Protein AF-A0A955ELM1-F1 (afdb_monomer_lite)

Structure (mmCIF, N/CA/C/O backbone):
data_AF-A0A955ELM1-F1
#
_entry.id   AF-A0A955ELM1-F1
#
loop_
_atom_site.group_PDB
_atom_site.id
_atom_site.type_symbol
_atom_site.label_atom_id
_atom_site.label_alt_id
_atom_site.label_comp_id
_atom_site.label_asym_id
_atom_site.label_entity_id
_atom_site.label_seq_id
_atom_site.pdbx_PDB_ins_code
_atom_site.Cartn_x
_atom_site.Cartn_y
_atom_site.Cartn_z
_atom_site.occupancy
_atom_site.B_iso_or_equiv
_atom_site.auth_seq_id
_atom_site.auth_comp_id
_atom_site.auth_asym_id
_atom_site.auth_atom_id
_atom_site.pdbx_PDB_model_num
ATOM 1 N N . MET A 1 1 ? 19.747 2.680 -19.026 1.00 42.38 1 MET A N 1
ATOM 2 C CA . MET A 1 1 ? 20.712 3.058 -20.076 1.00 42.38 1 MET A CA 1
ATOM 3 C C . MET A 1 1 ? 20.045 4.127 -20.916 1.00 42.38 1 MET A C 1
ATOM 5 O O . MET A 1 1 ? 18.876 3.960 -21.229 1.00 42.38 1 MET A O 1
ATOM 9 N N . THR A 1 2 ? 20.718 5.247 -21.159 1.00 47.44 2 THR A N 1
ATOM 10 C CA . THR A 1 2 ? 20.258 6.296 -22.078 1.00 47.44 2 THR A CA 1
ATOM 11 C C . THR A 1 2 ? 20.419 5.785 -23.504 1.00 47.44 2 THR A C 1
ATOM 13 O O . THR A 1 2 ? 21.464 5.227 -23.826 1.00 47.44 2 THR A O 1
ATOM 16 N N . ASP A 1 3 ? 19.377 5.920 -24.318 1.00 61.31 3 ASP A N 1
ATOM 17 C CA . ASP A 1 3 ? 19.417 5.550 -25.731 1.00 61.31 3 ASP A CA 1
ATOM 18 C C . ASP A 1 3 ? 20.364 6.505 -26.473 1.00 61.31 3 ASP A C 1
ATOM 20 O O . ASP A 1 3 ? 20.187 7.721 -26.412 1.00 61.31 3 ASP A O 1
ATOM 24 N N . THR A 1 4 ? 21.424 5.969 -27.081 1.00 76.25 4 THR A N 1
ATOM 25 C CA . THR A 1 4 ? 22.452 6.740 -27.807 1.00 76.25 4 THR A CA 1
ATOM 26 C C . THR A 1 4 ? 22.270 6.673 -29.321 1.00 76.25 4 THR A C 1
ATOM 28 O O . THR A 1 4 ? 23.166 7.087 -30.057 1.00 76.25 4 THR A O 1
ATOM 31 N N . ARG A 1 5 ? 21.164 6.090 -29.794 1.00 80.56 5 ARG A N 1
ATOM 32 C CA . ARG A 1 5 ? 20.888 5.910 -31.221 1.00 80.56 5 ARG A CA 1
ATOM 33 C C . ARG A 1 5 ? 20.635 7.246 -31.898 1.00 80.56 5 ARG A C 1
ATOM 35 O O . ARG A 1 5 ? 20.198 8.206 -31.266 1.00 80.56 5 ARG A O 1
ATOM 42 N N . LYS A 1 6 ? 20.940 7.330 -33.190 1.00 82.31 6 LYS A N 1
ATOM 43 C CA . LYS A 1 6 ? 20.709 8.553 -33.957 1.00 82.31 6 LYS A CA 1
ATOM 44 C C . LYS A 1 6 ? 19.212 8.728 -34.231 1.00 82.31 6 LYS A C 1
ATOM 46 O O . LYS A 1 6 ? 18.570 7.810 -34.729 1.00 82.31 6 LYS A O 1
ATOM 51 N N . HIS A 1 7 ? 18.692 9.919 -33.946 1.00 88.94 7 HIS A N 1
ATOM 52 C CA . HIS A 1 7 ? 17.336 10.342 -34.303 1.00 88.94 7 HIS A CA 1
ATOM 53 C C . HIS A 1 7 ? 17.409 11.305 -35.492 1.00 88.94 7 HIS A C 1
ATOM 55 O O . HIS A 1 7 ? 18.304 12.155 -35.552 1.00 88.94 7 HIS A O 1
ATOM 61 N N . TRP A 1 8 ? 16.489 11.187 -36.442 1.00 89.25 8 TRP A N 1
ATOM 62 C CA . TRP A 1 8 ? 16.302 12.150 -37.530 1.00 89.25 8 TRP A CA 1
ATOM 63 C C . TRP A 1 8 ? 14.837 12.186 -37.960 1.00 89.25 8 TRP A C 1
ATOM 65 O O . TRP A 1 8 ? 14.063 11.320 -37.581 1.00 89.25 8 TRP A O 1
ATOM 75 N N . PHE A 1 9 ? 14.448 13.177 -38.756 1.00 88.69 9 PHE A N 1
ATOM 76 C CA . PHE A 1 9 ? 13.111 13.240 -39.347 1.00 88.69 9 PHE A CA 1
ATOM 77 C C . PHE A 1 9 ? 13.196 12.936 -40.841 1.00 88.69 9 PHE A C 1
ATOM 79 O O . PHE A 1 9 ? 14.159 13.346 -41.496 1.00 88.69 9 PHE A O 1
ATOM 86 N N . ASN A 1 10 ? 12.231 12.186 -41.372 1.00 89.50 10 ASN A N 1
ATOM 87 C CA . ASN A 1 10 ? 12.103 11.978 -42.814 1.00 89.50 10 ASN A CA 1
ATOM 88 C C . ASN A 1 10 ? 11.398 13.174 -43.490 1.00 89.50 10 ASN A C 1
ATOM 90 O O . ASN A 1 10 ? 10.998 14.134 -42.830 1.00 89.50 10 ASN A O 1
ATOM 94 N N . GLU A 1 11 ? 11.249 13.117 -44.815 1.00 82.38 11 GLU A N 1
ATOM 95 C CA . GLU A 1 11 ? 10.622 14.185 -45.613 1.00 82.38 11 GLU A CA 1
ATOM 96 C C . GLU A 1 11 ? 9.140 14.422 -45.261 1.00 82.38 11 GLU A C 1
ATOM 98 O O . GLU A 1 11 ? 8.646 15.535 -45.424 1.00 82.38 11 GLU A O 1
ATOM 103 N N . ASP A 1 12 ? 8.467 13.418 -44.689 1.00 86.81 12 ASP A N 1
ATOM 104 C CA . ASP A 1 12 ? 7.080 13.494 -44.213 1.00 86.81 12 ASP A CA 1
ATOM 105 C C . ASP A 1 12 ? 6.961 14.003 -42.761 1.00 86.81 12 ASP A C 1
ATOM 107 O O . ASP A 1 12 ? 5.866 14.059 -42.199 1.00 86.81 12 ASP A O 1
ATOM 111 N N . GLY A 1 13 ? 8.081 14.362 -42.121 1.00 78.69 13 GLY A N 1
ATOM 112 C CA . GLY A 1 13 ? 8.113 14.838 -40.736 1.00 78.69 13 GLY A CA 1
ATOM 113 C C . GLY A 1 13 ? 7.933 13.742 -39.679 1.00 78.69 13 GLY A C 1
ATOM 114 O O . GLY A 1 13 ? 7.675 14.055 -38.517 1.00 78.69 13 GLY A O 1
ATOM 115 N N . LEU A 1 14 ? 8.080 12.467 -40.048 1.00 81.25 14 LEU A N 1
ATOM 116 C CA . LEU A 1 14 ? 8.086 11.339 -39.118 1.00 81.25 14 LEU A CA 1
ATOM 117 C C . LEU A 1 14 ? 9.474 11.163 -38.498 1.00 81.25 14 LEU A C 1
A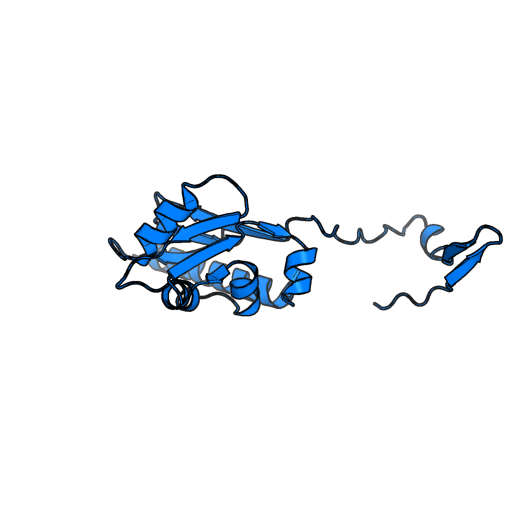TOM 119 O O . LEU A 1 14 ? 10.489 11.178 -39.199 1.00 81.25 14 LEU A O 1
ATOM 123 N N . GLU A 1 15 ? 9.509 10.977 -37.179 1.00 84.81 15 GLU A N 1
ATOM 124 C CA . GLU A 1 15 ? 10.741 10.678 -36.452 1.00 84.81 15 GLU A CA 1
ATOM 125 C C . GLU A 1 15 ? 11.203 9.250 -36.765 1.00 84.81 15 GLU A C 1
ATOM 127 O O . GLU A 1 15 ? 10.486 8.271 -36.562 1.00 84.81 15 GLU A O 1
ATOM 132 N N . MET A 1 16 ? 12.430 9.148 -37.254 1.00 86.44 16 MET A N 1
ATOM 133 C CA . MET A 1 16 ? 13.142 7.920 -37.552 1.00 86.44 16 MET A CA 1
ATOM 134 C C . MET A 1 16 ? 14.264 7.745 -36.529 1.00 86.44 16 MET A C 1
ATOM 136 O O . MET A 1 16 ? 15.009 8.680 -36.227 1.00 86.44 16 MET A O 1
ATOM 140 N N . ILE A 1 17 ? 14.401 6.525 -36.018 1.00 86.19 17 ILE A N 1
ATOM 141 C CA . ILE A 1 17 ? 15.444 6.149 -35.062 1.00 86.19 17 ILE A CA 1
ATOM 142 C C . ILE A 1 17 ? 16.315 5.087 -35.723 1.00 86.19 17 ILE A C 1
ATOM 144 O O . ILE A 1 17 ? 15.804 4.190 -36.396 1.00 86.19 17 ILE A O 1
ATOM 148 N N . GLU A 1 18 ? 17.630 5.186 -35.535 1.00 79.88 18 GLU A N 1
ATOM 149 C CA . GLU A 1 18 ? 18.580 4.187 -36.014 1.00 79.88 18 GLU A CA 1
ATOM 150 C C . GLU A 1 18 ? 18.144 2.783 -35.556 1.00 79.88 18 GLU A C 1
ATOM 152 O O . GLU A 1 18 ? 17.851 2.591 -34.366 1.00 79.88 18 GLU A O 1
ATOM 157 N N . PRO A 1 19 ? 18.065 1.796 -36.471 1.00 73.00 19 PRO A N 1
ATOM 158 C CA . PRO A 1 19 ? 17.741 0.429 -36.090 1.00 73.00 19 PRO A CA 1
ATOM 159 C C . PRO A 1 19 ? 18.754 -0.045 -35.051 1.00 73.00 19 PRO A C 1
ATOM 161 O O . PRO A 1 19 ? 19.952 0.195 -35.202 1.00 73.00 19 PRO A O 1
ATOM 164 N N . ASP A 1 20 ? 18.302 -0.705 -33.984 1.00 70.00 20 ASP A N 1
ATOM 165 C CA . ASP A 1 20 ? 19.255 -1.226 -33.007 1.00 70.00 20 ASP A CA 1
ATOM 166 C C . ASP A 1 20 ? 20.079 -2.340 -33.687 1.00 70.00 20 ASP A C 1
ATOM 168 O O . ASP A 1 20 ? 19.501 -3.317 -34.175 1.00 70.00 20 ASP A O 1
ATOM 172 N N . PRO A 1 21 ? 21.419 -2.209 -33.748 1.00 66.44 21 PRO A N 1
ATOM 173 C CA . PRO A 1 21 ? 22.286 -3.116 -34.501 1.00 66.44 21 PRO A CA 1
ATOM 174 C C . PRO A 1 21 ? 22.220 -4.565 -34.002 1.00 66.44 21 PRO A C 1
ATOM 176 O O . PRO A 1 21 ? 22.676 -5.479 -34.687 1.00 66.44 21 PRO A O 1
ATOM 179 N N . ARG A 1 22 ? 21.632 -4.800 -32.824 1.00 67.81 22 ARG A N 1
ATOM 180 C CA . ARG A 1 22 ? 21.413 -6.131 -32.256 1.00 67.81 22 ARG A CA 1
ATOM 181 C C . ARG A 1 22 ? 20.220 -6.868 -32.871 1.00 67.81 22 ARG A C 1
ATOM 183 O O . ARG A 1 22 ? 20.159 -8.080 -32.740 1.00 67.81 22 ARG A O 1
ATOM 190 N N . TRP A 1 23 ? 19.330 -6.194 -33.603 1.00 61.62 23 TRP A N 1
ATOM 191 C CA . TRP A 1 23 ? 18.161 -6.818 -34.247 1.00 61.62 23 TRP A CA 1
ATOM 192 C C . TRP A 1 23 ? 18.517 -7.757 -35.413 1.00 61.62 23 TRP A C 1
ATOM 194 O O . TRP A 1 23 ? 17.666 -8.515 -35.865 1.00 61.62 23 TRP A O 1
ATOM 204 N N . GLY A 1 24 ? 19.766 -7.731 -35.892 1.00 63.59 24 GLY A N 1
ATOM 205 C CA . GLY A 1 24 ? 20.301 -8.712 -36.845 1.00 63.59 24 GLY A CA 1
ATOM 206 C C . GLY A 1 24 ? 20.970 -9.930 -36.194 1.00 63.59 24 GLY A C 1
ATOM 207 O O . GLY A 1 24 ? 21.440 -10.809 -36.912 1.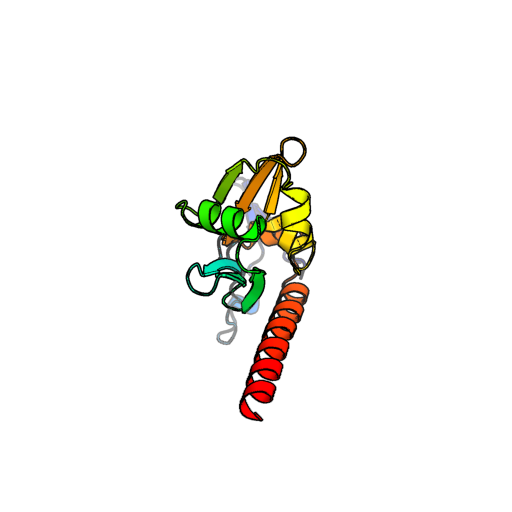00 63.59 24 GLY A O 1
ATOM 208 N N . ASN A 1 25 ? 21.056 -9.979 -34.860 1.00 68.50 25 ASN A N 1
ATOM 209 C CA . ASN A 1 25 ? 21.654 -11.093 -34.132 1.00 68.50 25 ASN A CA 1
ATOM 210 C C . ASN A 1 25 ? 20.563 -12.124 -33.771 1.00 68.50 25 ASN A C 1
ATOM 212 O O . ASN A 1 25 ? 19.659 -11.779 -33.011 1.00 68.50 25 ASN A O 1
ATOM 216 N N . PRO A 1 26 ? 20.635 -13.375 -34.263 1.00 63.25 26 PRO A N 1
ATOM 217 C CA . PRO A 1 26 ? 19.648 -14.412 -33.952 1.00 63.25 26 PRO A CA 1
ATOM 218 C C . PRO A 1 26 ? 19.600 -14.797 -32.464 1.00 63.25 26 PRO A C 1
ATOM 220 O O . PRO A 1 26 ? 18.587 -15.326 -32.021 1.00 63.25 26 PRO A O 1
ATOM 223 N N . ASP A 1 27 ? 20.648 -14.483 -31.695 1.00 66.94 27 ASP A N 1
ATOM 224 C CA . ASP A 1 27 ? 20.716 -14.720 -30.246 1.00 66.94 27 ASP A CA 1
ATOM 225 C C . ASP A 1 27 ? 20.301 -13.488 -29.414 1.00 66.94 27 ASP A C 1
ATOM 227 O O . ASP A 1 27 ? 20.419 -13.480 -28.186 1.00 66.94 27 ASP A O 1
ATOM 231 N N . TYR A 1 28 ? 19.864 -12.401 -30.061 1.00 59.16 28 TYR A N 1
ATOM 232 C CA . TYR A 1 28 ? 19.354 -11.227 -29.362 1.00 59.16 28 TYR A CA 1
ATOM 233 C C . TYR A 1 28 ? 17.868 -11.396 -29.062 1.00 59.16 28 TYR A C 1
ATOM 235 O O . TYR A 1 28 ? 17.010 -11.118 -29.897 1.00 59.16 28 TYR A O 1
ATOM 243 N N . GLU A 1 29 ? 17.562 -11.791 -27.831 1.00 57.69 29 GLU A N 1
ATOM 244 C CA . GLU A 1 29 ? 16.235 -11.573 -27.269 1.00 57.69 29 GLU A CA 1
ATOM 245 C C . GLU A 1 29 ? 16.144 -10.100 -26.836 1.00 57.69 29 GLU A C 1
ATOM 247 O O . GLU A 1 29 ? 16.928 -9.661 -25.980 1.00 57.69 29 GLU A O 1
ATOM 252 N N . PRO A 1 30 ? 15.237 -9.293 -27.422 1.00 56.06 30 PRO A N 1
ATOM 253 C CA . PRO A 1 30 ? 14.988 -7.959 -26.913 1.00 56.06 30 PRO A CA 1
ATOM 254 C C . PRO A 1 30 ? 14.586 -8.102 -25.449 1.00 56.06 30 PRO A C 1
ATOM 256 O O . PRO A 1 30 ? 13.654 -8.834 -25.126 1.00 56.06 30 PRO A O 1
ATOM 259 N N . VAL A 1 31 ? 15.284 -7.406 -24.552 1.00 57.78 31 VAL A N 1
ATOM 260 C CA . VAL A 1 31 ? 14.807 -7.286 -23.174 1.00 57.78 31 VAL A CA 1
ATOM 261 C C . VAL A 1 31 ? 13.490 -6.529 -23.265 1.00 57.78 31 VAL A C 1
ATOM 263 O O . VAL A 1 31 ? 13.512 -5.318 -23.502 1.00 57.78 31 VAL A O 1
ATOM 266 N N . GLU A 1 32 ? 12.367 -7.243 -23.147 1.00 58.75 32 GLU A N 1
ATOM 267 C CA . GLU A 1 32 ? 11.039 -6.639 -23.124 1.00 58.75 32 GLU A CA 1
ATOM 268 C C . GLU A 1 32 ? 11.059 -5.531 -22.075 1.00 58.75 32 GLU A C 1
ATOM 270 O O . GLU A 1 32 ? 11.288 -5.759 -20.881 1.00 58.75 32 GLU A O 1
ATOM 275 N N . GLN A 1 33 ? 10.937 -4.290 -22.546 1.00 60.81 33 GLN A N 1
ATOM 276 C CA . GLN A 1 33 ? 10.814 -3.174 -21.632 1.00 60.81 33 GLN A CA 1
ATOM 277 C C . GLN A 1 33 ? 9.446 -3.314 -20.964 1.00 60.81 33 GLN A C 1
ATOM 279 O O . GLN A 1 33 ? 8.462 -3.465 -21.686 1.00 60.81 33 GLN A O 1
ATOM 284 N N . PRO A 1 34 ? 9.372 -3.263 -19.623 1.00 62.72 34 PRO A N 1
ATOM 285 C CA . PRO A 1 34 ? 8.099 -3.365 -18.929 1.00 62.72 34 PRO A CA 1
ATOM 286 C C . PRO A 1 34 ? 7.136 -2.314 -19.477 1.00 62.72 34 PRO A C 1
ATOM 288 O O . PRO A 1 34 ? 7.499 -1.132 -19.576 1.00 62.72 34 PRO A O 1
ATOM 291 N N . HIS A 1 35 ? 5.927 -2.732 -19.830 1.00 71.81 35 HIS A N 1
ATOM 292 C CA . HIS A 1 35 ? 4.893 -1.810 -20.256 1.00 71.81 35 HIS A CA 1
ATOM 293 C C . HIS A 1 35 ? 4.505 -0.896 -19.082 1.00 71.81 35 HIS A C 1
ATOM 295 O O . HIS A 1 35 ? 4.531 -1.302 -17.918 1.00 71.81 35 HIS A O 1
ATOM 301 N N . PRO A 1 36 ? 4.152 0.374 -19.350 1.00 70.44 36 PRO A N 1
ATOM 302 C CA . PRO A 1 36 ? 3.793 1.325 -18.298 1.00 70.44 36 PRO A CA 1
ATOM 303 C C . PRO A 1 36 ? 2.596 0.862 -17.458 1.00 70.44 36 PRO A C 1
ATOM 305 O O . PRO A 1 36 ? 2.540 1.196 -16.271 1.00 70.44 36 PRO A O 1
ATOM 308 N N . ASP A 1 37 ? 1.707 0.069 -18.057 1.00 80.50 37 ASP A N 1
ATOM 309 C CA . ASP A 1 37 ? 0.504 -0.492 -17.440 1.00 80.50 37 ASP A CA 1
ATOM 310 C C . ASP A 1 37 ? 0.749 -1.833 -16.735 1.00 80.50 37 ASP A C 1
ATOM 312 O O . ASP A 1 37 ? -0.154 -2.353 -16.077 1.00 80.50 37 ASP A O 1
ATOM 316 N N . ASP A 1 38 ? 1.971 -2.375 -16.804 1.00 83.69 38 ASP A N 1
ATOM 317 C CA . ASP A 1 38 ? 2.311 -3.602 -16.092 1.00 83.69 38 ASP A CA 1
ATOM 318 C C . ASP A 1 38 ? 2.120 -3.400 -14.591 1.00 83.69 38 ASP A C 1
ATOM 320 O O . ASP A 1 38 ? 2.623 -2.445 -13.982 1.00 83.69 38 ASP A O 1
ATOM 324 N N . ILE A 1 39 ? 1.392 -4.331 -13.979 1.00 87.38 39 ILE A N 1
ATOM 325 C CA . ILE A 1 39 ? 1.166 -4.346 -12.539 1.00 87.38 39 ILE A CA 1
ATOM 326 C C . ILE A 1 39 ? 2.479 -4.722 -11.857 1.00 87.38 39 ILE A C 1
ATOM 328 O O . ILE A 1 39 ? 2.932 -5.862 -11.924 1.00 87.38 39 ILE A O 1
ATOM 332 N N . VAL A 1 40 ? 3.072 -3.765 -11.149 1.00 89.62 40 VAL A N 1
ATOM 333 C CA . VAL A 1 40 ? 4.329 -3.976 -10.422 1.00 89.62 40 VAL A CA 1
ATOM 334 C C . VAL A 1 40 ? 4.050 -4.428 -8.993 1.00 89.62 40 VAL A C 1
ATOM 336 O O . VAL A 1 40 ? 4.693 -5.343 -8.472 1.00 89.62 40 VAL A O 1
ATOM 339 N N . TYR A 1 41 ? 3.068 -3.794 -8.347 1.00 91.88 41 TYR A N 1
ATOM 340 C CA . TYR A 1 41 ? 2.691 -4.115 -6.975 1.00 91.88 41 TYR A CA 1
ATOM 341 C C . TYR A 1 41 ? 1.180 -4.144 -6.796 1.00 91.88 41 TYR A C 1
ATOM 343 O O . TYR A 1 41 ? 0.461 -3.285 -7.303 1.00 91.88 41 TYR A O 1
ATOM 351 N N . LYS A 1 42 ? 0.725 -5.102 -5.996 1.00 93.44 42 LYS A N 1
ATOM 352 C CA . LYS A 1 42 ? -0.655 -5.283 -5.578 1.00 93.44 42 LYS A CA 1
ATOM 353 C C . LYS A 1 42 ? -0.744 -5.221 -4.060 1.00 93.44 42 LYS A C 1
ATOM 355 O O . LYS A 1 42 ? 0.035 -5.867 -3.355 1.00 93.44 42 LYS A O 1
ATOM 360 N N . LEU A 1 43 ? -1.681 -4.428 -3.570 1.00 93.50 43 LEU A N 1
ATOM 361 C CA . LEU A 1 43 ? -2.030 -4.316 -2.168 1.00 93.50 43 LEU A CA 1
ATOM 362 C C . LEU A 1 43 ? -3.375 -5.007 -1.952 1.00 93.50 43 LEU A C 1
ATOM 364 O O . LEU A 1 43 ? -4.386 -4.606 -2.525 1.00 93.50 43 LEU A O 1
ATOM 368 N N . ASP A 1 44 ? -3.376 -6.016 -1.095 1.00 91.88 44 ASP A N 1
ATOM 369 C CA . ASP A 1 44 ? -4.550 -6.806 -0.748 1.00 91.88 44 ASP A CA 1
ATOM 370 C C . ASP A 1 44 ? -4.827 -6.693 0.754 1.00 91.88 44 ASP A C 1
ATOM 372 O O . ASP A 1 44 ? -3.916 -6.478 1.559 1.00 91.88 44 ASP A O 1
ATOM 376 N N . TYR A 1 45 ? -6.084 -6.875 1.142 1.00 90.81 45 TYR A N 1
ATOM 377 C CA . TYR A 1 45 ? -6.485 -7.016 2.537 1.00 90.81 45 TYR A CA 1
ATOM 378 C C . TYR A 1 45 ? -7.200 -8.351 2.705 1.00 90.81 45 TYR A C 1
ATOM 380 O O . TYR A 1 45 ? -8.112 -8.678 1.950 1.00 90.81 45 TYR A O 1
ATOM 388 N N . ASP A 1 46 ? -6.742 -9.127 3.676 1.00 87.50 46 ASP A N 1
ATOM 389 C CA . ASP A 1 46 ? -7.341 -10.394 4.069 1.00 87.50 46 ASP A CA 1
ATOM 390 C C . ASP A 1 46 ? -8.230 -10.128 5.283 1.00 87.50 46 ASP A C 1
ATOM 392 O O . ASP A 1 46 ? -7.707 -9.815 6.353 1.00 87.50 46 ASP A O 1
ATOM 396 N N . SER A 1 47 ? -9.551 -10.184 5.103 1.00 83.44 47 SER A N 1
ATOM 397 C CA . SER A 1 47 ? -10.522 -9.875 6.159 1.00 83.44 47 SER A CA 1
ATOM 398 C C . SER A 1 47 ? -10.576 -10.940 7.246 1.00 83.44 47 SER A C 1
ATOM 400 O O . SER A 1 47 ? -10.813 -10.610 8.404 1.00 83.44 47 SER A O 1
ATOM 402 N N . ASP A 1 48 ? -10.321 -12.199 6.894 1.00 83.69 48 ASP A N 1
ATOM 403 C CA . ASP A 1 48 ? -10.408 -13.317 7.834 1.00 83.69 48 ASP A CA 1
ATOM 404 C C . ASP A 1 48 ? -9.194 -13.317 8.763 1.00 83.69 48 ASP A C 1
ATOM 406 O O . ASP A 1 48 ? -9.311 -13.479 9.979 1.00 83.69 48 ASP A O 1
ATOM 410 N N . LEU A 1 49 ? -8.011 -13.075 8.190 1.00 84.19 49 LEU A N 1
ATOM 411 C CA . LEU A 1 49 ? -6.756 -12.994 8.936 1.00 84.19 49 LEU A CA 1
ATOM 412 C C . LEU A 1 49 ? -6.444 -11.581 9.444 1.00 84.19 49 LEU A C 1
ATOM 414 O O . LEU A 1 49 ? -5.550 -11.416 10.274 1.00 84.19 49 LEU A O 1
ATOM 418 N N . ARG A 1 50 ? -7.176 -10.567 8.971 1.00 86.19 50 ARG A N 1
ATOM 419 C CA . ARG A 1 50 ? -7.030 -9.142 9.319 1.00 86.19 50 ARG A CA 1
ATOM 420 C C . ARG A 1 50 ? -5.609 -8.642 9.070 1.00 86.19 50 ARG A C 1
ATOM 422 O O . ARG A 1 50 ? -4.971 -8.032 9.935 1.00 86.19 50 ARG A O 1
ATOM 429 N N . TYR A 1 51 ? -5.103 -8.919 7.866 1.00 89.75 51 TYR A N 1
ATOM 430 C CA . TYR A 1 51 ? -3.765 -8.534 7.411 1.00 89.75 51 TYR A CA 1
ATOM 431 C C . TYR A 1 51 ? -3.825 -7.673 6.157 1.00 89.75 51 TYR A C 1
ATOM 433 O O . TYR A 1 51 ? -4.523 -7.995 5.198 1.00 89.75 51 TYR A O 1
ATOM 441 N N . LEU A 1 52 ? -2.994 -6.634 6.130 1.00 89.44 52 LEU A N 1
ATOM 442 C CA . LEU A 1 52 ? -2.660 -5.931 4.898 1.00 89.44 52 LEU A CA 1
ATOM 443 C C . LEU A 1 52 ? -1.456 -6.621 4.248 1.00 89.44 52 LEU A C 1
ATOM 445 O O . LEU A 1 52 ? -0.453 -6.875 4.925 1.00 89.44 52 LEU A O 1
ATOM 449 N N . LYS A 1 53 ? -1.541 -6.911 2.949 1.00 91.44 53 LYS A N 1
ATOM 450 C CA . LYS A 1 53 ? -0.526 -7.641 2.184 1.00 91.44 53 LYS A CA 1
ATOM 451 C C . LYS A 1 53 ? -0.057 -6.841 0.970 1.00 91.44 53 LYS A C 1
ATOM 453 O O . LYS A 1 53 ? -0.867 -6.241 0.278 1.00 91.44 53 LYS A O 1
ATOM 458 N N . LEU A 1 54 ? 1.238 -6.898 0.684 1.00 91.06 54 LEU A N 1
ATOM 459 C CA . LEU A 1 54 ? 1.878 -6.399 -0.533 1.00 91.06 54 LEU A CA 1
ATOM 460 C C . LEU A 1 54 ? 2.408 -7.592 -1.329 1.00 91.06 54 LEU A C 1
ATOM 462 O O . LEU A 1 54 ? 3.260 -8.318 -0.820 1.00 91.06 54 LEU A O 1
ATOM 466 N N . ASN A 1 55 ? 1.932 -7.806 -2.557 1.00 90.00 55 ASN A N 1
ATOM 467 C CA . ASN A 1 55 ? 2.282 -8.966 -3.388 1.00 90.00 55 ASN A CA 1
ATOM 468 C C . ASN A 1 55 ? 2.246 -10.275 -2.579 1.00 90.00 55 ASN A C 1
ATOM 470 O O . ASN A 1 55 ? 3.193 -11.053 -2.621 1.00 90.00 55 ASN A O 1
ATOM 474 N N . THR A 1 56 ? 1.175 -10.491 -1.801 1.00 84.88 56 THR A N 1
ATOM 475 C CA . THR A 1 56 ? 0.960 -11.616 -0.858 1.00 84.88 56 THR A CA 1
ATOM 476 C C . THR A 1 56 ? 1.732 -11.587 0.473 1.00 84.88 56 THR A C 1
ATOM 478 O O . THR A 1 56 ? 1.368 -12.321 1.394 1.00 84.88 56 THR A O 1
ATOM 481 N N . PHE A 1 57 ? 2.723 -10.711 0.650 1.00 85.31 57 PHE A N 1
ATOM 482 C CA . PHE A 1 57 ? 3.488 -10.602 1.897 1.00 85.31 57 PHE A CA 1
ATOM 483 C C . PHE A 1 57 ? 2.816 -9.676 2.902 1.00 85.31 57 PHE A C 1
ATOM 485 O O . PHE A 1 57 ? 2.467 -8.551 2.568 1.00 85.31 57 PHE A O 1
ATOM 492 N N . VAL A 1 58 ? 2.679 -10.115 4.154 1.00 87.81 58 VAL A N 1
ATOM 493 C CA . VAL A 1 58 ? 2.085 -9.295 5.220 1.00 87.81 58 VAL A CA 1
ATOM 494 C C . VAL A 1 58 ? 2.958 -8.067 5.493 1.00 87.81 58 VAL A C 1
ATOM 496 O O . VAL A 1 58 ? 4.143 -8.193 5.802 1.00 87.81 58 VAL A O 1
ATOM 499 N N . VAL A 1 59 ? 2.354 -6.883 5.395 1.00 88.50 59 VAL A N 1
ATOM 500 C CA . VAL A 1 59 ? 2.993 -5.579 5.652 1.00 88.50 59 VAL A CA 1
ATOM 501 C C . VAL A 1 59 ? 2.446 -4.887 6.896 1.00 88.50 59 VAL A C 1
ATOM 503 O O . VAL A 1 59 ? 3.111 -4.028 7.469 1.00 88.50 59 VAL A O 1
ATOM 506 N N . GLN A 1 60 ? 1.246 -5.276 7.332 1.00 86.94 60 GLN A N 1
ATOM 507 C CA . GLN A 1 60 ? 0.646 -4.837 8.585 1.00 86.94 60 GLN A CA 1
ATOM 508 C C . GLN A 1 60 ? -0.257 -5.933 9.137 1.00 86.94 60 GLN A C 1
ATOM 510 O O . GLN A 1 60 ? -1.108 -6.471 8.428 1.00 86.94 60 GLN A O 1
ATOM 515 N N . THR A 1 61 ? -0.106 -6.196 10.431 1.00 85.25 61 THR A N 1
ATOM 516 C CA . THR A 1 61 ? -1.065 -6.969 11.215 1.00 85.25 61 THR A CA 1
ATOM 517 C C . THR A 1 61 ? -1.902 -6.014 12.048 1.00 85.25 61 THR A C 1
ATOM 519 O O . THR A 1 61 ? -1.358 -5.124 12.712 1.00 85.25 61 THR A O 1
ATOM 522 N N . PHE A 1 62 ? -3.220 -6.177 12.008 1.00 82.69 62 PHE A N 1
ATOM 523 C CA . PHE A 1 62 ? -4.123 -5.379 12.822 1.00 82.69 62 PHE A CA 1
ATOM 524 C C . PHE A 1 62 ? -4.416 -6.064 14.158 1.00 82.69 62 PHE A C 1
ATOM 526 O O . PHE A 1 62 ? -4.502 -7.287 14.255 1.00 82.69 62 PHE A O 1
ATOM 533 N N . GLN A 1 63 ? -4.569 -5.263 15.212 1.00 75.25 63 GLN A N 1
ATOM 534 C CA . GLN A 1 63 ? -5.029 -5.749 16.514 1.00 75.25 63 GLN A CA 1
ATOM 535 C C . GLN A 1 63 ? -6.557 -5.835 16.518 1.00 75.25 63 GLN A C 1
ATOM 537 O O . GLN A 1 63 ? -7.219 -5.021 15.867 1.00 75.25 63 GLN A O 1
ATOM 542 N N . PHE A 1 64 ? -7.120 -6.819 17.232 1.00 66.81 64 PHE A N 1
ATOM 543 C CA . PHE A 1 64 ? -8.567 -6.936 17.474 1.00 66.81 64 PHE A CA 1
ATOM 544 C C . PHE A 1 64 ? -9.176 -5.590 17.884 1.00 66.81 64 PHE A C 1
ATOM 546 O O . PHE A 1 64 ? -8.623 -4.883 18.718 1.00 66.81 64 PHE A O 1
ATOM 553 N N . GLU A 1 65 ? -10.255 -5.216 17.185 1.00 72.88 65 GLU A N 1
ATOM 554 C CA . GLU A 1 65 ? -11.061 -4.007 17.415 1.00 72.88 65 GLU A CA 1
ATOM 555 C C . GLU A 1 65 ? -10.379 -2.652 17.153 1.00 72.88 65 GLU A C 1
ATOM 557 O O . GLU A 1 65 ? -10.999 -1.605 17.361 1.00 72.88 65 GLU A O 1
ATOM 562 N N . SER A 1 66 ? -9.143 -2.632 16.640 1.00 79.56 66 SER A N 1
ATOM 563 C CA . SER A 1 66 ? -8.464 -1.371 16.323 1.00 79.56 66 SER A CA 1
ATOM 564 C C . SER A 1 66 ? -9.236 -0.552 15.275 1.00 79.56 66 SER A C 1
ATOM 566 O O . SER A 1 66 ? -9.776 -1.093 14.311 1.00 79.56 66 SER A O 1
ATOM 568 N N . HIS A 1 67 ? -9.260 0.778 15.418 1.00 82.62 67 HIS A N 1
ATOM 569 C CA . HIS A 1 67 ? -9.916 1.654 14.436 1.00 82.62 67 HIS A CA 1
ATOM 570 C C . HIS A 1 67 ? -9.331 1.509 13.026 1.00 82.62 67 HIS A C 1
ATOM 572 O O . HIS A 1 67 ? -10.069 1.605 12.050 1.00 82.62 67 HIS A O 1
ATOM 578 N N . ALA A 1 68 ? -8.021 1.265 12.918 1.00 83.94 68 ALA A N 1
ATOM 579 C CA . ALA A 1 68 ? -7.367 1.043 11.635 1.00 83.94 68 ALA A CA 1
ATOM 580 C C . ALA A 1 68 ? -7.916 -0.207 10.934 1.00 83.94 68 ALA A C 1
ATOM 582 O O . ALA A 1 68 ? -8.168 -0.155 9.739 1.00 83.94 68 ALA A O 1
ATOM 583 N N . ASP A 1 69 ? -8.166 -1.287 11.675 1.00 86.12 69 ASP A N 1
ATOM 584 C CA . ASP A 1 69 ? -8.761 -2.497 11.109 1.00 86.12 69 ASP A CA 1
ATOM 585 C C . ASP A 1 69 ? -10.125 -2.229 10.472 1.00 86.12 69 ASP A C 1
ATOM 587 O O . ASP A 1 69 ? -10.311 -2.505 9.295 1.00 86.12 69 ASP A O 1
ATOM 591 N N . LYS A 1 70 ? -11.038 -1.592 11.217 1.00 87.56 70 LYS A N 1
ATOM 592 C CA . LYS A 1 70 ? -12.385 -1.256 10.723 1.00 87.56 70 LYS A CA 1
ATOM 593 C C . LYS A 1 70 ? -12.329 -0.392 9.461 1.00 87.56 70 LYS A C 1
ATOM 595 O O . LYS A 1 70 ? -13.073 -0.622 8.516 1.00 87.56 70 LYS A O 1
ATOM 600 N N . VAL A 1 71 ? -11.406 0.573 9.440 1.00 88.88 71 VAL A N 1
ATOM 601 C CA . VAL A 1 71 ? -11.136 1.441 8.284 1.00 88.88 71 VAL A CA 1
ATOM 602 C C . VAL A 1 71 ? -10.691 0.616 7.073 1.00 88.88 71 VAL A C 1
ATOM 604 O O . VAL A 1 71 ? -11.206 0.825 5.979 1.00 88.88 71 VAL A O 1
ATOM 607 N N . PHE A 1 72 ? -9.742 -0.307 7.239 1.00 89.00 72 PHE A N 1
ATOM 608 C CA . PHE A 1 72 ? -9.251 -1.137 6.137 1.00 89.00 72 PHE A CA 1
ATOM 609 C C . PHE A 1 72 ? -10.285 -2.167 5.673 1.00 89.00 72 PHE A C 1
ATOM 611 O O . PHE A 1 72 ? -10.426 -2.371 4.470 1.00 89.00 72 PHE A O 1
ATOM 618 N N . GLU A 1 73 ? -11.053 -2.749 6.588 1.00 89.00 73 GLU A N 1
ATOM 619 C CA . GLU A 1 73 ? -12.144 -3.664 6.265 1.00 89.00 73 GLU A CA 1
ATOM 620 C C . GLU A 1 73 ? -13.225 -2.973 5.421 1.00 89.00 73 GLU A C 1
ATOM 622 O O . GLU A 1 73 ? -13.619 -3.483 4.373 1.00 89.00 73 GLU A O 1
ATOM 627 N N . GLU A 1 74 ? -13.670 -1.783 5.829 1.00 89.81 74 GLU A N 1
ATOM 628 C CA . GLU A 1 74 ? -14.645 -0.987 5.076 1.00 89.81 74 GLU A CA 1
ATOM 629 C C . GLU A 1 74 ? -14.094 -0.554 3.714 1.00 89.81 74 GLU A C 1
ATOM 631 O O . GLU A 1 74 ? -14.760 -0.691 2.688 1.00 89.81 74 GLU A O 1
ATOM 636 N N . LEU A 1 75 ? -12.850 -0.073 3.691 1.00 90.75 75 LEU A N 1
ATOM 637 C CA . LEU A 1 75 ? -12.188 0.365 2.471 1.00 90.75 75 LEU A CA 1
ATOM 638 C C . LEU A 1 75 ? -12.079 -0.773 1.453 1.00 90.75 75 LEU A C 1
ATOM 640 O O . LEU A 1 75 ? -12.361 -0.559 0.278 1.00 90.75 75 LEU A O 1
ATOM 644 N N . PHE A 1 76 ? -11.669 -1.973 1.873 1.00 89.88 76 PHE A N 1
ATOM 645 C CA . PHE A 1 76 ? -11.419 -3.084 0.954 1.00 89.88 76 PHE A CA 1
ATOM 646 C C . PHE A 1 76 ? -12.679 -3.851 0.536 1.00 89.88 76 PHE A C 1
ATOM 648 O O . PHE A 1 76 ? -12.597 -4.572 -0.459 1.00 89.88 76 PHE A O 1
ATOM 655 N N . LYS A 1 77 ? -13.832 -3.618 1.184 1.00 89.56 77 LYS A N 1
ATOM 656 C CA . LYS A 1 77 ? -15.159 -4.039 0.692 1.00 89.56 77 LYS A CA 1
ATOM 657 C C . LYS A 1 77 ? -15.591 -3.312 -0.585 1.00 89.56 77 LYS A C 1
ATOM 659 O O . LYS A 1 77 ? -16.437 -3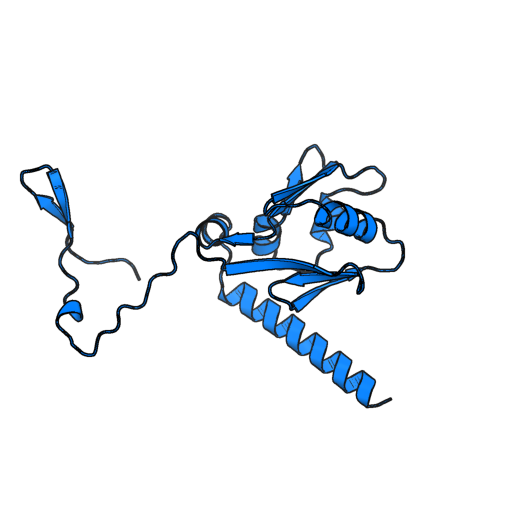.825 -1.307 1.00 89.56 77 LYS A O 1
ATOM 664 N N . GLN A 1 78 ? -15.028 -2.137 -0.875 1.00 89.75 78 GLN A N 1
ATOM 665 C CA . GLN A 1 78 ? -15.298 -1.430 -2.129 1.00 89.75 78 GLN A CA 1
ATOM 666 C C . GLN A 1 78 ? -14.640 -2.149 -3.311 1.00 89.75 78 GLN A C 1
ATOM 668 O O . GLN A 1 78 ? -13.520 -2.656 -3.195 1.00 89.75 78 GLN A O 1
ATOM 673 N N . GLU A 1 79 ? -15.312 -2.154 -4.458 1.00 88.50 79 GLU A N 1
ATOM 674 C CA . GLU A 1 79 ? -14.748 -2.649 -5.713 1.00 88.50 79 GLU A CA 1
ATOM 675 C C . GLU A 1 79 ? -13.820 -1.613 -6.368 1.00 88.50 79 GLU A C 1
ATOM 677 O O . GLU A 1 79 ? -13.877 -0.417 -6.075 1.00 88.50 79 GLU A O 1
ATOM 682 N N . GLY A 1 80 ? -12.959 -2.086 -7.269 1.00 88.19 80 GLY A N 1
ATOM 683 C CA . GLY A 1 80 ? -12.053 -1.247 -8.0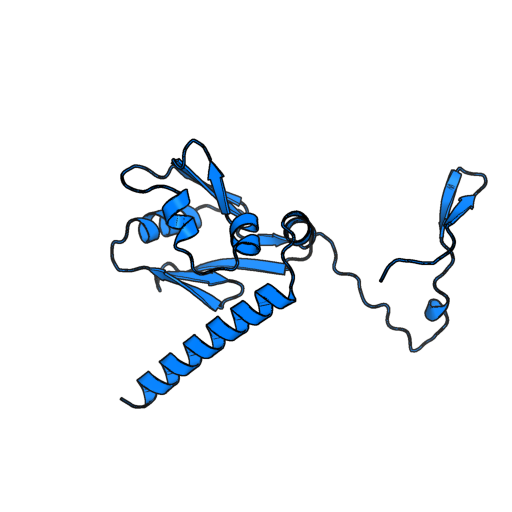51 1.00 88.19 80 GLY A CA 1
ATOM 684 C C . GLY A 1 80 ? -10.640 -1.100 -7.480 1.00 88.19 80 GLY A C 1
ATOM 685 O O . GLY A 1 80 ? -10.324 -1.502 -6.357 1.00 88.19 80 GLY A O 1
ATOM 686 N N . GLU A 1 81 ? -9.770 -0.527 -8.311 1.00 89.88 81 GLU A N 1
ATOM 687 C CA . GLU A 1 81 ? -8.335 -0.367 -8.041 1.00 89.88 81 GLU A CA 1
ATOM 688 C C . GLU A 1 81 ? -8.020 0.856 -7.174 1.00 89.88 81 GLU A C 1
ATOM 690 O O . GLU A 1 81 ? -6.985 0.919 -6.513 1.00 89.88 81 GLU A O 1
ATOM 695 N N . ILE A 1 82 ? -8.919 1.841 -7.161 1.00 92.06 82 ILE A N 1
ATOM 696 C CA . ILE A 1 82 ? -8.800 3.044 -6.342 1.00 92.06 82 ILE A CA 1
ATOM 697 C C . ILE A 1 82 ? -9.998 3.093 -5.406 1.00 92.06 82 ILE A C 1
ATOM 699 O O . ILE A 1 82 ? -11.120 3.376 -5.819 1.00 92.06 82 ILE A O 1
ATOM 703 N N . LYS A 1 83 ? -9.741 2.864 -4.124 1.00 93.69 83 LYS A N 1
ATOM 704 C CA . LYS A 1 83 ? -10.756 2.807 -3.070 1.00 93.69 83 LYS A CA 1
ATOM 705 C C . LYS A 1 83 ? -10.670 4.058 -2.211 1.00 93.69 83 LYS A C 1
ATOM 707 O O . LYS A 1 83 ? -9.574 4.575 -1.986 1.00 93.69 83 LYS A O 1
ATOM 712 N N . THR A 1 84 ? -11.800 4.595 -1.757 1.00 92.81 84 THR A N 1
ATOM 713 C CA . THR A 1 84 ? -11.823 5.853 -0.990 1.00 92.81 84 THR A CA 1
ATOM 714 C C . THR A 1 84 ? -12.830 5.787 0.148 1.00 92.81 84 THR A C 1
ATOM 716 O O . THR A 1 84 ? -13.988 5.451 -0.070 1.00 92.81 84 THR A O 1
ATOM 719 N N . ILE A 1 85 ? -12.425 6.208 1.344 1.00 92.00 85 ILE A N 1
ATOM 720 C CA . ILE A 1 85 ? -13.324 6.361 2.496 1.00 92.00 85 ILE A CA 1
ATOM 721 C C . ILE A 1 85 ? -13.124 7.704 3.198 1.00 92.00 85 ILE A C 1
ATOM 723 O O . ILE A 1 85 ? -12.092 8.374 3.050 1.00 92.00 85 ILE A O 1
ATOM 727 N N . THR A 1 86 ? -14.110 8.051 4.020 1.00 90.19 86 THR A N 1
ATOM 728 C CA . THR A 1 86 ? -13.999 9.120 5.012 1.00 90.19 86 THR A CA 1
ATOM 729 C C . THR A 1 86 ? -13.634 8.505 6.361 1.00 90.19 86 THR A C 1
ATOM 731 O O . THR A 1 86 ? -14.367 7.694 6.909 1.00 90.19 86 THR A O 1
ATOM 734 N N . VAL A 1 87 ? -12.485 8.893 6.902 1.00 87.38 87 VAL A N 1
ATOM 735 C CA . VAL A 1 87 ? -12.028 8.534 8.242 1.00 87.38 87 VAL A CA 1
ATOM 736 C C . VAL A 1 87 ? -12.607 9.533 9.238 1.00 87.38 87 VAL A C 1
ATOM 738 O O . VAL A 1 87 ? -12.334 10.735 9.171 1.00 87.38 87 VAL A O 1
ATOM 741 N N . HIS A 1 88 ? -13.400 9.022 10.174 1.00 83.44 88 HIS A N 1
ATOM 742 C CA . HIS A 1 88 ? -14.016 9.808 11.236 1.00 83.44 88 HIS A CA 1
ATOM 743 C C . HIS A 1 88 ? -13.142 9.836 12.502 1.00 83.44 88 HIS A C 1
ATOM 745 O O . HIS A 1 88 ? -12.428 8.879 12.812 1.00 83.44 88 HIS A O 1
ATOM 751 N N . SER A 1 89 ? -13.220 10.941 13.253 1.00 74.94 89 SER A N 1
ATOM 752 C CA . SER A 1 89 ? -12.547 11.087 14.551 1.00 74.94 89 SER A CA 1
ATOM 753 C C . SER A 1 89 ? -12.924 9.959 15.528 1.00 74.94 89 SER A C 1
ATOM 755 O O . SER A 1 89 ? -14.062 9.492 15.502 1.00 74.94 89 SER A O 1
ATOM 757 N N . PRO A 1 90 ? -12.006 9.549 16.427 1.00 74.25 90 PRO A N 1
ATOM 758 C CA . PRO A 1 90 ? -10.711 10.181 16.713 1.00 74.25 90 PRO A CA 1
ATOM 759 C C . PRO A 1 90 ? -9.577 9.786 15.750 1.00 74.25 90 PRO A C 1
ATOM 761 O O . PRO A 1 90 ? -8.470 10.316 15.861 1.00 74.25 90 PRO A O 1
ATOM 764 N N . ALA A 1 91 ? -9.820 8.869 14.810 1.00 80.38 91 ALA A N 1
ATOM 765 C CA . ALA A 1 91 ? -8.804 8.427 13.868 1.00 80.38 91 ALA A CA 1
ATOM 766 C C . ALA A 1 91 ? -8.497 9.501 12.808 1.00 80.38 91 ALA A C 1
ATOM 768 O O . ALA A 1 91 ? -9.353 10.300 12.431 1.00 80.38 91 ALA A O 1
ATOM 769 N N . LYS A 1 92 ? -7.256 9.507 12.308 1.00 87.12 92 LYS A N 1
ATOM 770 C CA . LYS A 1 92 ? -6.819 10.354 11.189 1.00 87.12 92 LYS A CA 1
ATOM 771 C C . LYS A 1 92 ? -6.167 9.490 10.123 1.00 87.12 92 LYS A C 1
ATOM 773 O O . LYS A 1 92 ? -5.300 8.677 10.447 1.00 87.12 92 LYS A O 1
ATOM 778 N N . ALA A 1 93 ? -6.535 9.707 8.864 1.00 88.56 93 ALA A N 1
ATOM 779 C CA . ALA A 1 93 ? -6.005 8.986 7.711 1.00 88.56 93 ALA A CA 1
ATOM 780 C C . ALA A 1 93 ? -4.467 9.019 7.674 1.00 88.56 93 ALA A C 1
ATOM 782 O O . ALA A 1 93 ? -3.839 7.982 7.485 1.00 88.56 93 ALA A O 1
ATOM 783 N N . ASP A 1 94 ? -3.860 10.176 7.961 1.00 87.75 94 ASP A N 1
ATOM 784 C CA . ASP A 1 94 ? -2.399 10.329 8.008 1.00 87.75 94 ASP A CA 1
ATOM 785 C C . ASP A 1 94 ? -1.746 9.432 9.059 1.00 87.75 94 ASP A C 1
ATOM 787 O O . ASP A 1 94 ? -0.703 8.836 8.810 1.00 87.75 94 ASP A O 1
ATOM 791 N N . VAL A 1 95 ? -2.359 9.314 10.239 1.00 87.88 95 VAL A N 1
ATOM 792 C CA . VAL A 1 95 ? -1.831 8.488 11.334 1.00 87.88 95 VAL A CA 1
ATOM 793 C C . VAL A 1 95 ? -1.943 7.010 10.979 1.00 87.88 95 VAL A C 1
ATOM 795 O O . VAL A 1 95 ? -0.984 6.265 11.161 1.00 87.88 95 VAL A O 1
ATOM 798 N N . ILE A 1 96 ? -3.086 6.597 10.423 1.00 88.00 96 ILE A N 1
ATOM 799 C CA . ILE A 1 96 ? -3.311 5.220 9.971 1.00 88.00 96 ILE A CA 1
ATOM 800 C C . ILE A 1 96 ? -2.250 4.827 8.942 1.00 88.00 96 ILE A C 1
ATOM 802 O O . ILE A 1 96 ? -1.574 3.819 9.119 1.00 88.00 96 ILE A O 1
ATOM 806 N N . VAL A 1 97 ? -2.064 5.648 7.905 1.00 89.38 97 VAL A N 1
ATOM 807 C CA . VAL A 1 97 ? -1.104 5.385 6.827 1.00 89.38 97 VAL A CA 1
ATOM 808 C C . VAL A 1 97 ? 0.327 5.399 7.355 1.00 89.38 97 VAL A C 1
ATOM 810 O O . VAL A 1 97 ? 1.102 4.498 7.041 1.00 89.38 97 VAL A O 1
ATOM 813 N N . ASN A 1 98 ? 0.690 6.375 8.190 1.00 88.69 98 ASN A N 1
ATOM 814 C CA . ASN A 1 98 ? 2.057 6.502 8.691 1.00 88.69 98 ASN A CA 1
ATOM 815 C C . ASN A 1 98 ? 2.494 5.345 9.596 1.00 88.69 98 ASN A C 1
ATOM 817 O O . ASN A 1 98 ? 3.689 5.056 9.642 1.00 88.69 98 ASN A O 1
ATOM 821 N N . ASN A 1 99 ? 1.548 4.673 10.253 1.00 87.69 99 ASN A N 1
ATOM 822 C CA . ASN A 1 99 ? 1.817 3.495 11.073 1.00 87.69 99 ASN A CA 1
ATOM 823 C C . ASN A 1 99 ? 2.058 2.219 10.256 1.00 87.69 99 ASN A C 1
ATOM 825 O O . ASN A 1 99 ? 2.567 1.247 10.809 1.00 87.69 99 ASN A O 1
ATOM 829 N N . ILE A 1 100 ? 1.731 2.204 8.959 1.00 88.25 100 ILE A N 1
ATOM 830 C CA . ILE A 1 100 ? 1.998 1.043 8.111 1.00 88.25 100 ILE A CA 1
ATOM 831 C C . ILE A 1 100 ? 3.494 0.983 7.822 1.00 88.25 100 ILE A C 1
ATOM 833 O O . ILE A 1 100 ? 4.076 1.912 7.249 1.00 88.25 100 ILE A O 1
ATOM 837 N N . ALA A 1 101 ? 4.110 -0.135 8.194 1.00 84.88 101 ALA A N 1
ATOM 838 C CA . ALA A 1 101 ? 5.543 -0.353 8.082 1.00 84.88 101 ALA A CA 1
ATOM 839 C C . ALA A 1 101 ? 5.976 -0.641 6.634 1.00 84.88 101 ALA A C 1
ATOM 841 O O . ALA A 1 101 ? 6.459 -1.729 6.352 1.00 84.88 101 ALA A O 1
ATOM 842 N N . MET A 1 102 ? 5.828 0.323 5.720 1.00 89.44 102 MET A N 1
ATOM 843 C CA . MET A 1 102 ? 6.239 0.243 4.309 1.00 89.44 102 MET A CA 1
ATOM 844 C C . MET A 1 102 ? 7.259 1.332 3.938 1.00 89.44 102 MET A C 1
ATOM 846 O O . MET A 1 102 ? 7.283 2.395 4.568 1.00 89.44 102 MET A O 1
ATOM 850 N N . PRO A 1 103 ? 8.071 1.133 2.878 1.00 91.81 103 PRO A N 1
ATOM 851 C CA . PRO A 1 103 ? 8.921 2.189 2.337 1.00 91.81 103 PRO A CA 1
ATOM 852 C C . PRO A 1 103 ? 8.105 3.440 1.992 1.00 91.81 103 PRO A C 1
ATOM 854 O O . PRO A 1 103 ? 7.094 3.350 1.299 1.00 91.81 103 PRO A O 1
ATOM 857 N N . ILE A 1 104 ? 8.565 4.619 2.427 1.00 91.31 104 ILE A N 1
ATOM 858 C CA . ILE A 1 104 ? 7.805 5.883 2.334 1.00 91.31 104 ILE A CA 1
ATOM 859 C C . ILE A 1 104 ? 7.320 6.164 0.906 1.00 91.31 104 ILE A C 1
ATOM 861 O O . ILE A 1 104 ? 6.176 6.558 0.710 1.00 91.31 104 ILE A O 1
ATOM 865 N N . LYS A 1 105 ? 8.165 5.932 -0.105 1.00 93.25 105 LYS A N 1
ATOM 866 C CA . LYS A 1 105 ? 7.796 6.168 -1.509 1.00 93.25 105 LYS A CA 1
ATOM 867 C C . LYS A 1 105 ? 6.695 5.228 -1.992 1.00 93.25 105 LYS A C 1
ATOM 869 O O . LYS A 1 105 ? 5.770 5.678 -2.655 1.00 93.25 105 LYS A O 1
ATOM 874 N N . LEU A 1 106 ? 6.780 3.947 -1.629 1.00 93.38 106 LEU A N 1
ATOM 875 C CA . LEU A 1 106 ? 5.752 2.958 -1.953 1.00 93.38 106 LEU A CA 1
ATOM 876 C C . LEU A 1 106 ? 4.442 3.296 -1.239 1.00 93.38 106 LEU A C 1
ATOM 878 O O . LEU A 1 106 ? 3.382 3.305 -1.856 1.00 93.38 106 LEU A O 1
ATOM 882 N N . ARG A 1 107 ? 4.528 3.664 0.041 1.00 93.44 107 ARG A N 1
ATOM 883 C CA . ARG A 1 107 ? 3.381 4.118 0.821 1.00 93.44 107 ARG A CA 1
ATOM 884 C C . ARG A 1 107 ? 2.719 5.339 0.188 1.00 93.44 107 ARG A C 1
ATOM 886 O O . ARG A 1 107 ? 1.511 5.343 0.041 1.00 93.44 107 ARG A O 1
ATOM 893 N N . ASN A 1 108 ? 3.479 6.338 -0.247 1.00 92.38 108 ASN A N 1
ATOM 894 C CA . ASN A 1 108 ? 2.913 7.523 -0.901 1.00 92.38 108 ASN A CA 1
ATOM 895 C C . ASN A 1 108 ? 2.358 7.218 -2.304 1.00 92.38 108 ASN A C 1
ATOM 897 O O . ASN A 1 108 ? 1.445 7.900 -2.760 1.00 92.38 108 ASN A O 1
ATOM 901 N N . ALA A 1 109 ? 2.885 6.197 -2.988 1.00 92.88 109 ALA A N 1
ATOM 902 C CA . ALA A 1 109 ? 2.316 5.716 -4.242 1.00 92.88 109 ALA A CA 1
ATOM 903 C C . ALA A 1 109 ? 0.971 5.006 -4.016 1.00 92.88 109 ALA A C 1
ATOM 905 O O . ALA A 1 109 ? 0.052 5.175 -4.812 1.00 92.88 109 ALA A O 1
ATOM 906 N N . MET A 1 110 ? 0.833 4.241 -2.933 1.00 94.25 110 MET A N 1
ATOM 907 C CA . MET A 1 110 ? -0.380 3.477 -2.623 1.00 94.25 110 MET A CA 1
ATOM 908 C C . MET A 1 110 ? -1.440 4.291 -1.889 1.00 94.25 110 MET A C 1
ATOM 910 O O . MET A 1 110 ? -2.623 4.124 -2.145 1.00 94.25 110 MET A O 1
ATOM 914 N N . PHE A 1 111 ? -1.045 5.193 -1.001 1.00 94.06 111 PHE A N 1
ATOM 915 C CA . PHE A 1 111 ? -1.949 5.896 -0.104 1.00 94.06 111 PHE A CA 1
ATOM 916 C C . PHE A 1 111 ? -1.926 7.386 -0.394 1.00 94.06 111 PHE A C 1
ATOM 918 O O . PHE A 1 111 ? -0.874 8.011 -0.505 1.00 94.06 111 PHE A O 1
ATOM 925 N N . THR A 1 112 ? -3.109 7.975 -0.481 1.00 91.50 112 THR A N 1
ATOM 926 C CA . THR A 1 112 ? -3.287 9.419 -0.576 1.00 91.50 112 THR A CA 1
ATOM 927 C C . THR A 1 112 ? -4.229 9.858 0.528 1.00 91.50 112 THR A C 1
ATOM 929 O O . THR A 1 112 ? -5.343 9.350 0.656 1.00 91.50 112 THR A O 1
ATOM 932 N N . THR A 1 113 ? -3.775 10.806 1.336 1.00 89.25 113 THR A N 1
ATOM 933 C CA . THR A 1 113 ? -4.569 11.405 2.400 1.00 89.25 113 THR A CA 1
ATOM 934 C C . THR A 1 113 ? -4.975 12.816 1.993 1.00 89.25 113 THR A C 1
ATOM 936 O O . THR A 1 113 ? -4.202 13.570 1.405 1.00 89.25 113 THR A O 1
ATOM 939 N N . GLY A 1 114 ? -6.237 13.158 2.236 1.00 81.62 114 GLY A N 1
ATOM 940 C CA . GLY A 1 114 ? -6.822 14.438 1.842 1.00 81.62 114 GLY A CA 1
ATOM 941 C C . GLY A 1 114 ? -7.590 15.094 2.983 1.00 81.62 114 GLY A C 1
ATOM 942 O O . GLY A 1 114 ? -7.786 14.504 4.047 1.00 81.62 114 GLY A O 1
ATOM 943 N N . SER A 1 115 ? -8.050 16.325 2.749 1.00 71.94 115 SER A N 1
ATOM 944 C CA . SER A 1 115 ? -9.011 17.026 3.615 1.00 71.94 115 SER A CA 1
ATOM 945 C C . SER A 1 115 ? -8.624 17.052 5.104 1.00 71.94 115 SER A C 1
ATOM 947 O O . SER A 1 115 ? -9.379 16.601 5.956 1.00 71.94 115 SER A O 1
ATOM 949 N N . LYS A 1 116 ? -7.433 17.570 5.441 1.00 73.94 116 LYS A N 1
ATOM 950 C CA . LYS A 1 116 ? -6.923 17.642 6.834 1.00 73.94 116 LYS A CA 1
ATOM 951 C C . LYS A 1 116 ? -6.870 16.276 7.557 1.00 73.94 116 LYS A C 1
ATOM 953 O O . LYS A 1 116 ? -7.000 16.222 8.780 1.00 73.94 116 LYS A O 1
ATOM 958 N N . GLY A 1 117 ? -6.689 15.186 6.809 1.00 76.81 117 GLY A N 1
ATOM 959 C CA . GLY A 1 117 ? -6.556 13.830 7.346 1.00 76.81 117 GLY A CA 1
ATOM 960 C C . GLY A 1 117 ? -7.880 13.086 7.535 1.00 76.81 117 GLY A C 1
ATOM 961 O O . GLY A 1 117 ? -7.892 12.055 8.205 1.00 76.81 117 GLY A O 1
ATOM 962 N N . THR A 1 118 ? -8.988 13.574 6.968 1.00 86.44 118 THR A N 1
ATOM 963 C CA . THR A 1 118 ? -10.296 12.894 7.028 1.00 86.44 118 THR A CA 1
ATOM 964 C C . THR A 1 118 ? -10.581 12.030 5.811 1.00 86.44 118 THR A C 1
ATOM 966 O O . THR A 1 118 ? -11.450 11.174 5.876 1.00 86.44 118 THR A O 1
ATOM 969 N N . ARG A 1 119 ? -9.874 12.208 4.692 1.00 90.31 119 ARG A N 1
ATOM 970 C CA . ARG A 1 119 ? -10.061 11.370 3.501 1.00 90.31 119 ARG A CA 1
ATOM 971 C C . ARG A 1 119 ? -8.881 10.429 3.339 1.00 90.31 119 ARG A C 1
ATOM 973 O O . ARG A 1 119 ? -7.742 10.892 3.314 1.00 90.31 119 ARG A O 1
ATOM 980 N N . LEU A 1 120 ? -9.165 9.138 3.182 1.00 92.06 120 LEU A N 1
ATOM 981 C CA . LEU A 1 120 ? -8.181 8.118 2.835 1.00 92.06 120 LEU A CA 1
ATOM 982 C C . LEU A 1 120 ? -8.526 7.538 1.465 1.00 92.06 120 LEU A C 1
ATOM 984 O O . LEU A 1 120 ? -9.625 7.027 1.266 1.00 92.06 120 LEU A O 1
ATOM 988 N N . GLN A 1 121 ? -7.584 7.616 0.533 1.00 93.62 121 GLN A N 1
ATOM 989 C CA . GLN A 1 121 ? -7.643 6.940 -0.754 1.00 93.62 121 GLN A CA 1
ATOM 990 C C . GLN A 1 121 ? -6.505 5.927 -0.849 1.00 93.62 121 GLN A C 1
ATOM 992 O O . GLN A 1 121 ? -5.369 6.228 -0.474 1.00 93.62 121 GLN A O 1
ATOM 997 N N . VAL A 1 122 ? -6.810 4.746 -1.380 1.00 94.25 122 VAL A N 1
ATOM 998 C CA . VAL A 1 122 ? -5.855 3.656 -1.573 1.00 94.25 122 VAL A CA 1
ATOM 999 C C . VAL A 1 122 ? -5.901 3.174 -3.011 1.00 94.25 122 VAL A C 1
ATOM 1001 O O . VAL A 1 12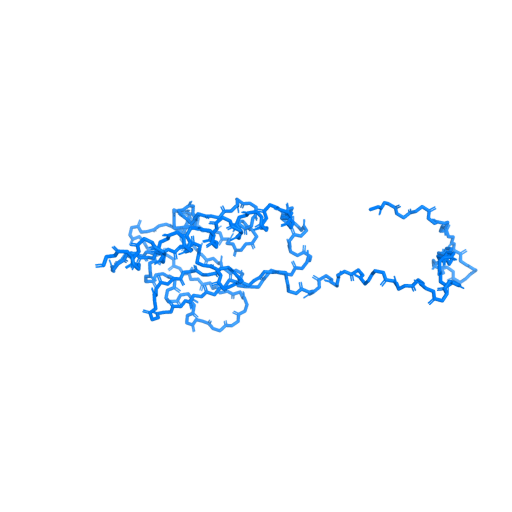2 ? -6.961 2.837 -3.525 1.00 94.25 122 VAL A O 1
ATOM 1004 N N . HIS A 1 123 ? -4.731 3.149 -3.636 1.00 94.12 123 HIS A N 1
ATOM 1005 C CA . HIS A 1 123 ? -4.455 2.560 -4.937 1.00 94.12 123 HIS A CA 1
ATOM 1006 C C . HIS A 1 123 ? -3.972 1.135 -4.675 1.00 94.12 123 HIS A C 1
ATOM 1008 O O . HIS A 1 123 ? -2.851 0.935 -4.201 1.00 94.12 123 HIS A O 1
ATOM 1014 N N . THR A 1 124 ? -4.843 0.153 -4.899 1.00 92.62 124 THR A N 1
ATOM 1015 C CA . THR A 1 124 ? -4.562 -1.264 -4.634 1.00 92.62 124 THR A CA 1
ATOM 1016 C C . THR A 1 124 ? -3.674 -1.890 -5.698 1.00 92.62 124 THR A C 1
ATOM 1018 O O . THR A 1 124 ? -3.043 -2.909 -5.440 1.00 92.62 124 THR A O 1
ATOM 1021 N N . ILE A 1 125 ? -3.573 -1.262 -6.867 1.00 92.69 125 ILE A N 1
ATOM 1022 C CA . ILE A 1 125 ? -2.676 -1.652 -7.949 1.00 92.69 125 ILE A CA 1
ATOM 1023 C C . ILE A 1 125 ? -1.727 -0.490 -8.237 1.00 92.69 125 ILE A C 1
ATOM 1025 O O . ILE A 1 125 ? -2.139 0.663 -8.368 1.00 92.69 125 ILE A O 1
ATOM 1029 N N . ILE A 1 126 ? -0.433 -0.793 -8.310 1.00 91.94 126 ILE A N 1
ATOM 1030 C CA . ILE A 1 126 ? 0.607 0.144 -8.726 1.00 91.94 126 ILE A CA 1
ATOM 1031 C C . ILE A 1 126 ? 1.184 -0.341 -10.048 1.00 91.94 126 ILE A C 1
ATOM 1033 O O . ILE A 1 126 ? 1.876 -1.360 -10.093 1.00 91.94 126 ILE A O 1
ATOM 1037 N N . THR A 1 127 ? 0.921 0.432 -11.096 1.00 89.88 127 THR A N 1
ATOM 1038 C CA . THR A 1 127 ? 1.507 0.246 -12.423 1.00 89.88 127 THR A CA 1
ATOM 1039 C C . THR A 1 127 ? 2.944 0.766 -12.485 1.00 89.88 127 THR A C 1
ATOM 1041 O O . THR A 1 127 ? 3.392 1.524 -11.607 1.00 89.88 127 THR A O 1
ATOM 1044 N N . GLY A 1 128 ? 3.674 0.394 -13.538 1.00 85.25 128 GLY A N 1
ATOM 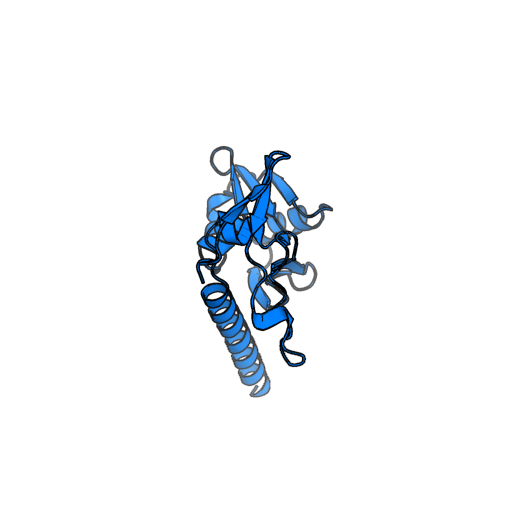1045 C CA . GLY A 1 128 ? 5.030 0.876 -13.803 1.00 85.25 128 GLY A CA 1
ATOM 1046 C C . GLY A 1 128 ? 5.109 2.401 -13.875 1.00 85.25 128 GLY A C 1
ATOM 1047 O O . GLY A 1 128 ? 5.985 3.016 -13.255 1.00 85.25 128 GLY A O 1
ATOM 1048 N N . GLU A 1 129 ? 4.149 3.037 -14.549 1.00 87.75 129 GLU A N 1
ATOM 1049 C CA . GLU A 1 129 ? 4.073 4.496 -14.647 1.00 87.75 129 GLU A CA 1
ATOM 1050 C C . GLU A 1 129 ? 3.914 5.151 -13.268 1.00 87.75 129 GLU A C 1
ATOM 1052 O O . GLU A 1 129 ? 4.641 6.089 -12.912 1.00 87.75 129 GLU A O 1
ATOM 1057 N N . ARG A 1 130 ? 3.007 4.626 -12.439 1.00 88.50 130 ARG A N 1
ATOM 1058 C CA . ARG A 1 130 ? 2.770 5.159 -11.098 1.00 88.50 130 ARG A CA 1
ATOM 1059 C C . ARG A 1 130 ? 3.984 4.954 -10.196 1.00 88.50 130 ARG A C 1
ATOM 1061 O O . ARG A 1 130 ? 4.394 5.890 -9.508 1.00 88.50 130 ARG A O 1
ATOM 1068 N N . ALA A 1 131 ? 4.604 3.777 -10.224 1.00 89.75 131 ALA A N 1
ATOM 1069 C CA . ALA A 1 131 ? 5.842 3.517 -9.494 1.00 89.75 131 ALA A CA 1
ATOM 1070 C C . ALA A 1 131 ? 6.936 4.532 -9.875 1.00 89.75 131 ALA A C 1
ATOM 1072 O O . ALA A 1 131 ? 7.570 5.123 -8.993 1.00 89.75 131 ALA A O 1
ATOM 1073 N N . LYS A 1 132 ? 7.092 4.815 -11.175 1.00 88.88 132 LYS A N 1
ATOM 1074 C CA . LYS A 1 132 ? 8.035 5.813 -11.698 1.00 88.88 132 LYS A CA 1
ATOM 1075 C C . LYS A 1 132 ? 7.712 7.224 -11.203 1.00 88.88 132 LYS A C 1
ATOM 1077 O O . LYS A 1 132 ? 8.615 7.902 -10.713 1.00 88.88 132 LYS A O 1
ATOM 1082 N N . LYS A 1 133 ? 6.442 7.644 -11.244 1.00 90.75 133 LYS A N 1
ATOM 1083 C CA . LYS A 1 133 ? 5.979 8.966 -10.776 1.00 90.75 133 LYS A CA 1
ATOM 1084 C C . LYS A 1 133 ? 6.337 9.240 -9.313 1.00 90.75 133 LYS A C 1
ATOM 1086 O O . LYS A 1 133 ? 6.736 10.350 -8.974 1.00 90.75 133 LYS A O 1
ATOM 1091 N N . PHE A 1 134 ? 6.224 8.232 -8.452 1.00 91.44 134 PHE A N 1
ATOM 1092 C CA . PHE A 1 134 ? 6.552 8.347 -7.026 1.00 91.44 134 PHE A CA 1
ATOM 1093 C C . PHE A 1 134 ? 8.012 7.977 -6.702 1.00 91.44 134 PHE A C 1
ATOM 1095 O O . PHE A 1 134 ? 8.424 7.990 -5.538 1.00 91.44 134 PHE A O 1
ATOM 1102 N N . GLY A 1 135 ? 8.821 7.657 -7.717 1.00 91.25 135 GLY A N 1
ATOM 1103 C CA . GLY A 1 135 ? 10.225 7.285 -7.562 1.00 91.25 135 GLY A CA 1
ATOM 1104 C C . GLY A 1 135 ? 10.429 5.995 -6.763 1.00 91.25 135 GLY A C 1
ATOM 1105 O O . GLY A 1 135 ? 11.448 5.867 -6.071 1.00 91.25 135 GLY A O 1
ATOM 1106 N N . VAL A 1 136 ? 9.459 5.079 -6.820 1.00 91.00 136 VAL A N 1
ATOM 1107 C CA . VAL A 1 136 ? 9.523 3.747 -6.217 1.00 91.00 136 VAL A CA 1
ATOM 1108 C C . VAL A 1 136 ? 10.555 2.935 -6.989 1.00 91.00 136 VAL A C 1
ATOM 1110 O O . VAL A 1 136 ? 10.419 2.713 -8.188 1.00 91.00 136 VAL A O 1
ATOM 1113 N N . ARG A 1 137 ? 11.625 2.530 -6.306 1.00 87.69 137 ARG A N 1
ATOM 1114 C CA . ARG A 1 137 ? 12.683 1.718 -6.906 1.00 87.69 137 ARG A CA 1
ATOM 1115 C C . ARG A 1 137 ? 12.450 0.265 -6.555 1.00 87.69 137 ARG A C 1
ATOM 1117 O O . ARG A 1 137 ? 12.345 -0.069 -5.378 1.00 87.69 137 ARG A O 1
ATOM 1124 N N . ASP A 1 138 ? 12.477 -0.584 -7.570 1.00 85.56 138 ASP A N 1
ATOM 1125 C CA . ASP A 1 138 ? 12.213 -2.010 -7.411 1.00 85.56 138 ASP A CA 1
ATOM 1126 C C . ASP A 1 138 ? 13.144 -2.683 -6.391 1.00 85.56 138 ASP A C 1
ATOM 1128 O O . ASP A 1 138 ? 12.685 -3.401 -5.509 1.00 85.56 138 ASP A O 1
ATOM 1132 N N . LYS A 1 139 ? 14.435 -2.328 -6.386 1.00 87.31 139 LYS A N 1
ATOM 1133 C CA . LYS A 1 139 ? 15.394 -2.817 -5.380 1.00 87.31 139 LYS A CA 1
ATOM 1134 C C . LYS A 1 139 ? 14.983 -2.530 -3.927 1.00 87.31 139 LYS A C 1
ATOM 1136 O O . LYS A 1 139 ? 15.209 -3.366 -3.058 1.00 87.31 139 LYS A O 1
ATOM 1141 N N . ASP A 1 140 ? 14.384 -1.365 -3.663 1.00 86.44 140 ASP A N 1
ATOM 1142 C CA . ASP A 1 140 ? 14.028 -0.937 -2.306 1.00 86.44 140 ASP A CA 1
ATOM 1143 C C . ASP A 1 140 ? 12.782 -1.707 -1.840 1.00 86.44 140 ASP A C 1
ATOM 1145 O O . ASP A 1 140 ? 12.673 -2.090 -0.674 1.00 86.44 140 ASP A O 1
ATOM 1149 N N . VAL A 1 141 ? 11.859 -1.979 -2.768 1.00 87.88 141 VAL A N 1
ATOM 1150 C CA . VAL A 1 141 ? 10.654 -2.769 -2.498 1.00 87.88 141 VAL A CA 1
ATOM 1151 C C . VAL A 1 141 ? 10.982 -4.255 -2.364 1.00 87.88 141 VAL A C 1
ATOM 1153 O O . VAL A 1 141 ? 10.491 -4.885 -1.433 1.00 87.88 141 VAL A O 1
ATOM 1156 N N . ARG A 1 142 ? 11.854 -4.814 -3.212 1.00 87.38 142 ARG A N 1
ATOM 1157 C CA . ARG A 1 142 ? 12.319 -6.206 -3.089 1.00 87.38 142 ARG A CA 1
ATOM 1158 C C . ARG A 1 142 ? 13.015 -6.455 -1.757 1.00 87.38 142 ARG A C 1
ATOM 1160 O O . ARG A 1 142 ? 12.629 -7.377 -1.053 1.00 87.38 142 ARG A O 1
ATOM 1167 N N . ALA A 1 143 ? 13.944 -5.583 -1.357 1.00 88.88 143 ALA A N 1
ATOM 1168 C CA . ALA A 1 143 ? 14.607 -5.691 -0.056 1.00 88.88 143 ALA A CA 1
ATOM 1169 C C . ALA A 1 143 ? 13.606 -5.651 1.115 1.00 88.88 143 ALA A C 1
ATOM 1171 O O . ALA A 1 143 ? 13.761 -6.353 2.115 1.00 88.88 143 ALA A O 1
ATOM 1172 N N . TYR A 1 144 ? 12.556 -4.838 0.989 1.00 89.88 144 TYR A N 1
ATOM 1173 C CA . TYR A 1 144 ? 11.471 -4.798 1.959 1.00 89.88 144 TYR A CA 1
ATOM 1174 C C . TYR A 1 144 ? 10.640 -6.094 1.971 1.00 89.88 144 TYR A C 1
ATOM 1176 O O . TYR A 1 144 ? 10.393 -6.644 3.044 1.00 89.88 144 TYR A O 1
ATOM 1184 N N . ILE A 1 145 ? 10.263 -6.617 0.802 1.00 87.25 145 ILE A N 1
ATOM 1185 C CA . ILE A 1 145 ? 9.538 -7.888 0.662 1.00 87.25 145 ILE A CA 1
ATOM 1186 C C . ILE A 1 145 ? 10.350 -9.048 1.250 1.00 87.25 145 ILE A C 1
ATOM 1188 O O . ILE A 1 145 ? 9.812 -9.835 2.031 1.00 87.25 145 ILE A O 1
ATOM 1192 N N . ASP A 1 146 ? 11.647 -9.123 0.948 1.00 87.56 146 ASP A N 1
ATOM 1193 C CA . ASP A 1 146 ? 12.557 -10.127 1.503 1.00 87.56 146 ASP A CA 1
ATOM 1194 C C . ASP A 1 146 ? 12.590 -10.053 3.035 1.00 87.56 146 ASP A C 1
ATOM 1196 O O . ASP A 1 146 ? 12.472 -11.074 3.712 1.00 87.56 146 ASP A O 1
ATOM 1200 N N . LYS A 1 147 ? 12.627 -8.845 3.611 1.00 87.38 147 LYS A N 1
ATOM 1201 C CA . LYS A 1 147 ? 12.546 -8.657 5.067 1.00 87.38 147 LYS A CA 1
ATOM 1202 C C . LYS A 1 147 ? 11.220 -9.164 5.649 1.00 87.38 147 LYS A C 1
ATOM 1204 O O . LYS A 1 147 ? 11.225 -9.800 6.710 1.00 87.38 147 LYS A O 1
ATOM 1209 N N . CYS A 1 148 ? 10.090 -8.889 4.994 1.00 84.25 148 CYS A N 1
ATOM 1210 C CA . CYS A 1 148 ? 8.784 -9.396 5.425 1.00 84.25 148 CYS A CA 1
ATOM 1211 C C . CYS A 1 148 ? 8.738 -10.928 5.372 1.00 84.25 148 CYS A C 1
ATOM 1213 O O . CYS A 1 148 ? 8.305 -11.568 6.334 1.00 84.25 148 CYS A O 1
ATOM 1215 N N . ARG A 1 149 ? 9.256 -11.521 4.291 1.00 82.44 149 ARG A N 1
ATOM 1216 C CA . ARG A 1 149 ? 9.378 -12.973 4.114 1.00 82.44 149 ARG A CA 1
ATOM 1217 C C . ARG A 1 149 ? 10.226 -13.613 5.212 1.00 82.44 149 ARG A C 1
ATOM 1219 O O . ARG A 1 149 ? 9.794 -14.578 5.838 1.00 82.44 149 ARG A O 1
ATOM 1226 N N . ASP A 1 150 ? 11.407 -13.070 5.480 1.00 83.00 150 ASP A N 1
ATOM 1227 C CA . ASP A 1 150 ? 12.331 -13.626 6.471 1.00 83.00 150 ASP A CA 1
ATOM 1228 C C . ASP A 1 150 ? 11.755 -13.533 7.889 1.00 83.00 150 ASP A C 1
ATOM 1230 O O . ASP A 1 150 ? 11.914 -14.448 8.698 1.00 83.00 150 ASP A O 1
ATOM 1234 N N . THR A 1 151 ? 11.031 -12.451 8.189 1.00 79.25 151 THR A N 1
ATOM 1235 C CA . THR A 1 151 ? 10.301 -12.302 9.456 1.00 79.25 151 THR A CA 1
ATOM 1236 C C . THR A 1 151 ? 9.202 -13.355 9.581 1.00 79.25 151 THR A C 1
ATOM 1238 O O . THR A 1 151 ? 9.086 -14.002 10.624 1.00 79.25 151 THR A O 1
ATOM 1241 N N . HIS A 1 152 ? 8.436 -13.581 8.511 1.00 74.88 152 HIS A N 1
ATOM 1242 C CA . HIS A 1 152 ? 7.405 -14.614 8.471 1.00 74.88 152 HIS A CA 1
ATOM 1243 C C . HIS A 1 152 ? 7.988 -16.013 8.729 1.00 74.88 152 HIS A C 1
ATOM 1245 O O . HIS A 1 152 ? 7.475 -16.748 9.576 1.00 74.88 152 HIS A O 1
ATOM 1251 N N . TYR A 1 153 ? 9.098 -16.370 8.075 1.00 75.81 153 TYR A N 1
ATOM 1252 C CA . TYR A 1 153 ? 9.745 -17.666 8.292 1.00 75.81 153 TYR A CA 1
ATOM 1253 C C . TYR A 1 153 ? 10.329 -17.819 9.697 1.00 75.81 153 TYR A C 1
ATOM 1255 O O . TYR A 1 153 ? 10.118 -18.858 10.320 1.00 75.81 153 TYR A O 1
ATOM 1263 N N . LYS A 1 154 ? 10.971 -16.782 10.249 1.00 73.25 154 LYS A N 1
ATOM 1264 C CA . LYS A 1 154 ? 11.473 -16.809 11.634 1.00 73.25 154 LYS A CA 1
ATOM 1265 C C . LYS A 1 154 ? 10.360 -17.061 12.649 1.00 73.25 154 LYS A C 1
ATOM 1267 O O . LYS A 1 154 ? 10.541 -17.861 13.568 1.00 73.25 154 LYS A O 1
ATOM 1272 N N . LEU A 1 155 ? 9.207 -16.412 12.487 1.00 68.25 155 LEU A N 1
ATOM 1273 C CA . LEU A 1 155 ? 8.048 -16.620 13.361 1.00 68.25 155 LEU A CA 1
ATOM 1274 C C . LEU A 1 155 ? 7.487 -18.040 13.221 1.00 68.25 155 LEU A C 1
ATOM 1276 O O . LEU A 1 155 ? 7.199 -18.687 14.229 1.00 68.25 155 LEU A O 1
ATOM 1280 N N . ARG A 1 156 ? 7.396 -18.556 11.989 1.00 66.94 156 ARG A N 1
ATOM 1281 C CA . ARG A 1 156 ? 6.955 -19.930 11.723 1.00 66.94 156 ARG A CA 1
ATOM 1282 C C . ARG A 1 156 ? 7.871 -20.960 12.382 1.00 66.94 156 ARG A C 1
ATOM 1284 O O . ARG A 1 156 ? 7.381 -21.874 13.036 1.00 66.94 156 ARG A O 1
ATOM 1291 N N . ASP A 1 157 ? 9.183 -20.805 12.243 1.00 67.81 157 ASP A N 1
ATOM 1292 C CA . ASP A 1 157 ? 10.157 -21.752 12.791 1.00 67.81 157 ASP A CA 1
ATOM 1293 C C . ASP A 1 157 ? 10.251 -21.668 14.321 1.00 67.81 157 ASP A C 1
ATOM 1295 O O . ASP A 1 157 ? 10.441 -22.686 14.982 1.00 67.81 157 ASP A O 1
ATOM 1299 N N . THR A 1 158 ? 10.040 -20.483 14.902 1.00 67.81 158 THR A N 1
ATOM 1300 C CA . THR A 1 158 ? 9.946 -20.308 16.362 1.00 67.81 158 THR A CA 1
ATOM 1301 C C . THR A 1 158 ? 8.700 -20.991 16.928 1.00 67.81 158 THR A C 1
ATOM 1303 O O . THR A 1 158 ? 8.776 -21.637 17.970 1.00 67.81 158 THR A O 1
ATOM 1306 N N . ASN A 1 159 ? 7.566 -20.909 16.226 1.00 56.88 159 ASN A N 1
ATOM 1307 C CA . ASN A 1 159 ? 6.322 -21.562 16.640 1.00 56.88 159 ASN A CA 1
ATOM 1308 C C . ASN A 1 159 ? 6.323 -23.081 16.414 1.00 56.88 159 ASN A C 1
ATOM 1310 O O . ASN A 1 159 ? 5.611 -23.780 17.118 1.00 56.88 159 ASN A O 1
ATOM 1314 N N . LYS A 1 160 ? 7.139 -23.606 15.489 1.00 53.38 160 LYS A N 1
ATOM 1315 C CA . LYS A 1 160 ? 7.354 -25.057 15.320 1.00 53.38 160 LYS A CA 1
ATOM 1316 C C . LYS A 1 160 ? 8.216 -25.693 16.416 1.00 53.38 160 LYS A C 1
ATOM 1318 O O . LYS A 1 160 ? 8.273 -26.913 16.497 1.00 53.38 160 LYS A O 1
ATOM 1323 N N . ARG A 1 161 ? 8.943 -24.888 17.198 1.00 50.00 161 ARG A N 1
ATOM 1324 C CA . ARG A 1 161 ? 9.808 -25.353 18.299 1.00 50.00 161 ARG A CA 1
ATOM 1325 C C . ARG A 1 161 ? 9.108 -25.351 19.666 1.00 50.00 161 ARG A C 1
ATOM 1327 O O . ARG A 1 161 ? 9.768 -25.641 20.659 1.00 50.00 161 ARG A O 1
ATOM 1334 N N . LYS A 1 162 ? 7.825 -24.988 19.719 1.00 43.28 162 LYS A N 1
ATOM 1335 C CA . LYS A 1 162 ? 6.966 -25.094 20.905 1.00 43.28 162 LYS A CA 1
ATOM 1336 C C . LYS A 1 162 ? 6.065 -26.311 20.779 1.00 43.28 162 LYS A C 1
ATOM 1338 O O . LYS A 1 162 ? 5.737 -26.866 21.846 1.00 43.28 162 LYS A O 1
#

Secondary structure (DSSP, 8-state):
------EEE-TTS-EEEPPPGGGG-TT-----PPPTTSEEEEEEEETTTTEEEETTEEEEEPPTT-HHHHHHHHHHHS-SSEEEEEPPTT--HHHHHHTS-S-HHHHHHHEEEEGGGTEEEEESEEEHHHHHHTT--HHHHHHHHHHHHHHHHHHHHHHTT-

pLDDT: mean 82.29, std 11.44, range [42.38, 94.25]

Sequence (162 aa):
MTDTRKHWFNEDGLEMIEPDPRWGNPDYEPVEQPHPDDIVYKLDYDSDLRYLKLNTFVVQTFQFESHADKVFEELFKQEGEIKTITVHSPAKADVIVNNIAMPIKLRNAMFTTGSKGTRLQVHTIITGERAKKFGVRDKDVRAYIDKCRDTHYKLRDTNKRK

Radius of gyration: 21.55 Å; chains: 1; bounding box: 38×43×66 Å

Foldseek 3Di:
DDDPWDWDADPVRDIDTDDDPCVPPPPDDPPPDADQQDFPWFWDADLVQLFIDIVNFGQDHDDPPDLLSVVVVVQRVDDDQKTKDFADPPDFQCVSLVPRRDDPLVSVLAWDADDRRGMIMGRRTAGNNSCVVSVPDPVRRVVVRVVSVVVVVVVVVVVVVD